Protein AF-A0A965YAT1-F1 (afdb_monomer_lite)

Secondary structure (DSSP, 8-state):
--HHHHHHHHHTTPPPPHHHHHHHHHHS-HHHHHHHHHHHHHHH--SS-----------SB-B-SS--TT-SS-B-TT-TT--B--HHHHHHHHHHHTTS--HHHHHHHHHHHHHHHHTT--

Sequence (122 aa):
MNIKTLIDKVINLEFLTLSEGVQLYNNLPLSELTYIADLIRNQLHPLPEVTWIIDRNVNIGNICISNCMFCNFCRPFNSSEAYTTTIDEYIKKINELNIKNDELTKSFIENSISKQVLERSS

Radius of gyration: 22.44 Å; chains: 1; bounding box: 44×38×52 Å

Foldseek 3Di:
DDLVVLLVCLLVVHDDDPVSVVCCVPPPPPVVVVVSVVSVVCVVPVDPDDDDDDDDDDDQWQDDPVPDPPDPRHDHPPDPPTDGDDPVRSVVVLVVQVPDPDPVSVVVSVVVVVVVVVVVVD

Structure (mmCIF, N/CA/C/O backbone):
data_AF-A0A965YAT1-F1
#
_entry.id   AF-A0A965YAT1-F1
#
loop_
_atom_site.group_PDB
_atom_site.id
_atom_site.type_symbol
_atom_site.label_atom_id
_atom_site.label_alt_id
_atom_site.label_comp_id
_atom_site.label_asym_id
_atom_site.label_entity_id
_atom_site.label_seq_id
_atom_site.pdbx_PDB_ins_code
_atom_site.Cartn_x
_atom_site.Cartn_y
_atom_site.Cartn_z
_atom_site.occupancy
_atom_site.B_iso_or_equiv
_atom_site.auth_seq_id
_atom_site.auth_comp_id
_atom_site.auth_asym_id
_atom_site.auth_atom_id
_atom_site.pdbx_PDB_model_num
ATOM 1 N N . MET A 1 1 ? -7.599 -6.646 26.866 1.00 64.06 1 MET A N 1
ATOM 2 C CA . MET A 1 1 ? -8.484 -5.469 26.975 1.00 64.06 1 MET A CA 1
ATOM 3 C C . MET A 1 1 ? -9.840 -5.869 26.406 1.00 64.06 1 MET A C 1
ATOM 5 O O . MET A 1 1 ? -9.874 -6.794 25.605 1.00 64.06 1 MET A O 1
ATOM 9 N N . ASN A 1 2 ? -10.954 -5.288 26.855 1.00 87.56 2 ASN A N 1
ATOM 10 C CA . ASN A 1 2 ? -12.258 -5.581 26.248 1.00 87.56 2 ASN A CA 1
ATOM 11 C C . ASN A 1 2 ? -12.342 -4.876 24.879 1.00 87.56 2 ASN A C 1
ATOM 13 O O . ASN A 1 2 ? -11.855 -3.752 24.760 1.00 87.56 2 ASN A O 1
ATOM 17 N N . ILE A 1 3 ? -12.953 -5.515 23.872 1.00 89.81 3 ILE A N 1
ATOM 18 C CA . ILE A 1 3 ? -13.170 -4.936 22.532 1.00 89.81 3 ILE A CA 1
ATOM 19 C C . ILE A 1 3 ? -13.805 -3.549 22.611 1.00 89.81 3 ILE A C 1
ATOM 21 O O . ILE A 1 3 ? -13.351 -2.642 21.927 1.00 89.81 3 ILE A O 1
ATOM 25 N N . LYS A 1 4 ? -14.780 -3.346 23.501 1.00 90.06 4 LYS A N 1
ATOM 26 C CA . LYS A 1 4 ? -15.433 -2.047 23.676 1.00 90.06 4 LYS A CA 1
ATOM 27 C C . LYS A 1 4 ? -14.432 -0.942 24.032 1.00 90.06 4 LYS A C 1
ATOM 29 O O . LYS A 1 4 ? -14.436 0.110 23.412 1.00 90.06 4 LYS A O 1
ATOM 34 N N . THR A 1 5 ? -13.518 -1.220 24.959 1.00 93.81 5 THR A N 1
ATOM 35 C CA . THR A 1 5 ? -12.487 -0.257 25.370 1.00 93.81 5 THR A CA 1
ATOM 36 C C . THR A 1 5 ? -11.461 -0.003 24.262 1.00 93.81 5 THR A C 1
ATOM 38 O O . THR A 1 5 ? -10.899 1.083 24.187 1.00 93.81 5 THR A O 1
ATOM 41 N N . LEU A 1 6 ? -11.209 -0.987 23.389 1.00 95.56 6 LEU A N 1
ATOM 42 C CA . LEU A 1 6 ? -10.370 -0.779 22.205 1.00 95.56 6 LEU A CA 1
ATOM 43 C C . LEU A 1 6 ? -11.062 0.104 21.169 1.00 95.56 6 LEU A C 1
ATOM 45 O O . LEU A 1 6 ? -10.410 0.967 20.594 1.00 95.56 6 LEU A O 1
ATOM 49 N N . ILE A 1 7 ? -12.367 -0.071 20.964 1.00 94.62 7 ILE A N 1
ATOM 50 C CA . ILE A 1 7 ? -13.155 0.798 20.085 1.00 94.62 7 ILE A CA 1
ATOM 51 C C . ILE A 1 7 ? -13.125 2.243 20.599 1.00 94.62 7 ILE A C 1
ATOM 53 O O . ILE A 1 7 ? -12.915 3.152 19.803 1.00 94.62 7 ILE A O 1
ATOM 57 N N . ASP A 1 8 ? -13.244 2.458 21.912 1.00 94.94 8 ASP A N 1
ATOM 58 C CA . ASP A 1 8 ? -13.158 3.800 22.503 1.00 94.94 8 ASP A CA 1
ATOM 59 C C . ASP A 1 8 ? -11.804 4.471 22.195 1.00 94.94 8 ASP A C 1
ATOM 61 O O . ASP A 1 8 ? -11.772 5.605 21.718 1.00 94.94 8 ASP A O 1
ATOM 65 N N . LYS A 1 9 ? -10.684 3.747 22.366 1.00 96.00 9 LYS A N 1
ATOM 66 C CA . LYS A 1 9 ? -9.346 4.237 21.973 1.00 96.00 9 LYS A CA 1
ATOM 67 C C . LYS A 1 9 ? -9.289 4.618 20.493 1.00 96.00 9 LYS A C 1
ATOM 69 O O . LYS A 1 9 ? -8.746 5.659 20.136 1.00 96.00 9 LYS A O 1
ATOM 74 N N . VAL A 1 10 ? -9.845 3.764 19.635 1.00 95.12 10 VAL A N 1
ATOM 75 C CA . VAL A 1 10 ? -9.860 3.953 18.180 1.00 95.12 10 VAL A CA 1
ATOM 76 C C . VAL A 1 10 ? -10.639 5.209 17.786 1.00 95.12 10 VAL A C 1
ATOM 78 O O . VAL A 1 10 ? -10.145 6.004 16.991 1.00 95.12 10 VAL A O 1
ATOM 81 N N . ILE A 1 11 ? -11.822 5.420 18.370 1.00 94.56 11 ILE A N 1
ATOM 82 C CA . ILE A 1 11 ? -12.652 6.613 18.135 1.00 94.56 11 ILE A CA 1
ATOM 83 C C . ILE A 1 11 ? -11.933 7.885 18.612 1.00 94.56 11 ILE A C 1
ATOM 85 O O . ILE A 1 11 ? -12.016 8.930 17.970 1.00 94.56 11 ILE A O 1
ATOM 89 N N . ASN A 1 12 ? -11.161 7.790 19.695 1.00 95.50 12 ASN A N 1
ATOM 90 C CA . ASN A 1 12 ? -10.348 8.893 20.206 1.00 95.50 12 ASN A CA 1
ATOM 91 C C . ASN A 1 12 ? -9.033 9.114 19.434 1.00 95.50 12 ASN A C 1
ATOM 93 O O . ASN A 1 12 ? -8.241 9.970 19.826 1.00 95.50 12 ASN A O 1
ATOM 97 N N . LEU A 1 13 ? -8.790 8.371 18.345 1.00 95.25 13 LEU A N 1
ATOM 98 C CA . LEU A 1 13 ? -7.554 8.411 17.550 1.00 95.25 13 LEU A CA 1
ATOM 99 C C . LEU A 1 13 ? -6.290 8.102 18.369 1.00 95.25 13 LEU A C 1
ATOM 101 O O . LEU A 1 13 ? -5.193 8.574 18.063 1.00 95.25 13 LEU A O 1
ATOM 105 N N . GLU A 1 14 ? -6.432 7.297 19.419 1.00 95.94 14 GLU A N 1
ATOM 106 C CA . GLU A 1 14 ? -5.311 6.860 20.238 1.00 95.94 14 GLU A CA 1
ATOM 107 C C . GLU A 1 14 ? -4.522 5.745 19.544 1.00 95.94 14 GLU A C 1
ATOM 109 O O . GLU A 1 14 ? -5.051 4.934 18.780 1.00 95.94 14 GLU A O 1
ATOM 114 N N . PHE A 1 15 ? -3.227 5.664 19.851 1.00 95.75 15 PHE A N 1
ATOM 115 C CA . PHE A 1 15 ? -2.357 4.636 19.293 1.00 95.75 15 PHE A CA 1
ATOM 116 C C . PHE A 1 15 ? -2.791 3.223 19.722 1.00 95.75 15 PHE A C 1
ATOM 118 O O . PHE A 1 15 ? -2.970 2.932 20.912 1.00 95.75 15 PHE A O 1
ATOM 125 N N . LEU A 1 16 ? -2.884 2.325 18.738 1.00 95.94 16 LEU A N 1
ATOM 126 C CA . LEU A 1 16 ? -3.057 0.894 18.953 1.00 95.94 16 LEU A CA 1
ATOM 127 C C . LEU A 1 16 ? -1.709 0.182 18.932 1.00 95.94 16 LEU A C 1
ATOM 129 O O . LEU A 1 16 ? -0.946 0.268 17.972 1.00 95.94 16 LEU A O 1
ATOM 133 N N . THR A 1 17 ? -1.445 -0.598 19.971 1.00 97.12 17 THR A N 1
ATOM 134 C CA . THR A 1 17 ? -0.331 -1.547 19.966 1.00 97.12 17 THR A CA 1
ATOM 135 C C . THR A 1 17 ? -0.614 -2.716 19.016 1.00 97.12 17 THR A C 1
ATOM 137 O O . THR A 1 17 ? -1.765 -3.013 18.691 1.00 97.12 17 THR A O 1
ATOM 140 N N . LEU A 1 18 ? 0.435 -3.447 18.617 1.00 97.31 18 LEU A N 1
ATOM 141 C CA . LEU A 1 18 ? 0.304 -4.645 17.775 1.00 97.31 18 LEU A CA 1
ATOM 142 C C . LEU A 1 18 ? -0.706 -5.655 18.346 1.00 97.31 18 LEU A C 1
ATOM 144 O O . LEU A 1 18 ? -1.555 -6.160 17.617 1.00 97.31 18 LEU A O 1
ATOM 148 N N . SER A 1 19 ? -0.628 -5.929 19.652 1.00 97.00 19 SER A N 1
ATOM 149 C CA . SER A 1 19 ? -1.522 -6.882 20.324 1.00 97.00 19 SER A CA 1
ATOM 150 C C . SER A 1 19 ? -2.985 -6.436 20.248 1.00 97.00 19 SER A C 1
ATOM 152 O O . SER A 1 19 ? -3.864 -7.238 19.942 1.00 97.00 19 SER A O 1
ATOM 154 N N . GLU A 1 20 ? -3.252 -5.144 20.446 1.00 96.50 20 GLU A N 1
ATOM 155 C CA . GLU A 1 20 ? -4.601 -4.578 20.350 1.00 96.50 20 GLU A CA 1
ATOM 156 C C . GLU A 1 20 ? -5.142 -4.627 18.913 1.00 96.50 20 GLU A C 1
ATOM 158 O O . GLU A 1 20 ? -6.296 -5.000 18.706 1.00 96.50 20 GLU A O 1
ATOM 163 N N . GLY A 1 21 ? -4.303 -4.338 17.912 1.00 95.44 21 GLY A N 1
ATOM 164 C CA . GLY A 1 21 ? -4.672 -4.468 16.499 1.00 95.44 21 GLY A CA 1
ATOM 165 C C . GLY A 1 21 ? -5.036 -5.906 16.113 1.00 95.44 21 GLY A C 1
ATOM 166 O O . GLY A 1 21 ? -6.055 -6.138 15.465 1.00 95.44 21 GLY A O 1
ATOM 167 N N . VAL A 1 22 ? -4.261 -6.890 16.582 1.00 96.50 22 VAL A N 1
ATOM 168 C CA . VAL A 1 22 ? -4.563 -8.320 16.385 1.00 96.50 22 VAL A CA 1
ATOM 169 C C . VAL A 1 22 ? -5.866 -8.720 17.088 1.00 96.50 22 VAL A C 1
ATOM 171 O O . VAL A 1 22 ? -6.628 -9.530 16.556 1.00 96.50 22 VAL A O 1
ATOM 174 N N . GLN A 1 23 ? -6.162 -8.149 18.261 1.00 95.75 23 GLN A N 1
ATOM 175 C CA . GLN A 1 23 ? -7.437 -8.387 18.943 1.00 95.75 23 GLN A CA 1
ATOM 176 C C . GLN A 1 23 ? -8.627 -7.887 18.123 1.00 95.75 23 GLN A C 1
ATOM 178 O O . GLN A 1 23 ? -9.600 -8.628 17.991 1.00 95.75 23 GLN A O 1
ATOM 183 N N . LEU A 1 24 ? -8.546 -6.688 17.541 1.00 95.31 24 LEU A N 1
ATOM 184 C CA . LEU A 1 24 ? -9.594 -6.167 16.660 1.00 95.31 24 LEU A CA 1
ATOM 185 C C . LEU A 1 24 ? -9.751 -7.035 15.405 1.00 95.31 24 LEU A C 1
ATOM 187 O O . LEU A 1 24 ? -10.867 -7.432 15.086 1.00 95.31 24 LEU A O 1
ATOM 191 N N . TYR A 1 25 ? -8.645 -7.397 14.748 1.00 95.19 25 TYR A N 1
ATOM 192 C CA . TYR A 1 25 ? -8.660 -8.207 13.525 1.00 95.19 25 TYR A CA 1
ATOM 193 C C . TYR A 1 25 ? -9.350 -9.567 13.711 1.00 95.19 25 TYR A C 1
ATOM 195 O O . TYR A 1 25 ? -10.133 -9.986 12.864 1.00 95.19 25 TYR A O 1
ATOM 203 N N . ASN A 1 26 ? -9.075 -10.254 14.823 1.00 95.69 26 ASN A N 1
ATOM 204 C CA . ASN A 1 26 ? -9.588 -11.606 15.054 1.00 95.69 26 ASN A CA 1
ATOM 205 C C . ASN A 1 26 ? -11.000 -11.650 15.654 1.00 95.69 26 ASN A C 1
ATOM 207 O O . ASN A 1 26 ? -11.658 -12.681 15.540 1.00 95.69 26 ASN A O 1
ATOM 211 N N . ASN A 1 27 ? -11.442 -10.597 16.350 1.00 95.44 27 ASN A N 1
ATOM 212 C CA . ASN A 1 27 ? -12.634 -10.680 17.204 1.00 95.44 27 ASN A CA 1
ATOM 213 C C . ASN A 1 27 ? -13.723 -9.652 16.884 1.00 95.44 27 ASN A C 1
ATOM 215 O O . ASN A 1 27 ? -14.824 -9.780 17.418 1.00 95.44 27 ASN A O 1
ATOM 219 N N . LEU A 1 28 ? -13.452 -8.639 16.057 1.00 95.31 28 LEU A N 1
ATOM 220 C CA . LEU A 1 28 ? -14.468 -7.671 15.659 1.00 95.31 28 LEU A CA 1
ATOM 221 C C . LEU A 1 28 ? -15.145 -8.129 14.356 1.00 95.31 28 LEU A C 1
ATOM 223 O O . LEU A 1 28 ? -14.443 -8.430 13.387 1.00 95.31 28 LEU A O 1
ATOM 227 N N . PRO A 1 29 ? -16.488 -8.172 14.286 1.00 96.12 29 PRO A N 1
ATOM 228 C CA . PRO A 1 29 ? -17.179 -8.462 13.038 1.00 96.12 29 PRO A CA 1
ATOM 229 C C . PRO A 1 29 ? -16.782 -7.474 11.939 1.00 96.12 29 PRO A C 1
ATOM 231 O O . PRO A 1 29 ? -16.674 -6.271 12.184 1.00 96.12 29 PRO A O 1
ATOM 234 N N . LEU A 1 30 ? -16.619 -7.967 10.707 1.00 96.25 30 LEU A N 1
ATOM 235 C CA . LEU A 1 30 ? -16.172 -7.141 9.581 1.00 96.25 30 LEU A CA 1
ATOM 236 C C . LEU A 1 30 ? -17.056 -5.903 9.377 1.00 96.25 30 LEU A C 1
ATOM 238 O O . LEU A 1 30 ? -16.529 -4.823 9.143 1.00 96.25 30 LEU A O 1
ATOM 242 N N . SER A 1 31 ? -18.378 -6.038 9.514 1.00 97.38 31 SER A N 1
ATOM 243 C CA . SER A 1 31 ? -19.321 -4.922 9.373 1.00 97.38 31 SER A CA 1
ATOM 244 C C . SER A 1 31 ? -19.075 -3.805 10.390 1.00 97.38 31 SER A C 1
ATOM 246 O O . SER A 1 31 ? -19.098 -2.628 10.034 1.00 97.38 31 SER A O 1
ATOM 248 N N . GLU A 1 32 ? -18.801 -4.165 11.646 1.00 95.81 32 GLU A N 1
ATOM 249 C CA . GLU A 1 32 ? -18.484 -3.201 12.703 1.00 95.81 32 GLU A CA 1
ATOM 250 C C . GLU A 1 32 ? -17.120 -2.555 12.458 1.00 95.81 32 GLU A C 1
ATOM 252 O O . GLU A 1 32 ? -16.992 -1.335 12.556 1.00 95.81 32 GLU A O 1
ATOM 257 N N . LEU A 1 33 ? -16.123 -3.350 12.051 1.00 95.69 33 LEU A N 1
ATOM 258 C CA . LEU A 1 33 ? -14.796 -2.850 11.699 1.00 95.69 33 LEU A CA 1
ATOM 259 C C . LEU A 1 33 ? -14.863 -1.832 10.551 1.00 95.69 33 LEU A C 1
ATOM 261 O O . LEU A 1 33 ? -14.275 -0.758 10.653 1.00 95.69 33 LEU A O 1
ATOM 265 N N . THR A 1 34 ? -15.606 -2.135 9.481 1.00 97.00 34 THR A N 1
ATOM 266 C CA . THR A 1 34 ? -15.775 -1.220 8.341 1.00 97.00 34 THR A CA 1
ATOM 267 C C . THR A 1 34 ? -16.517 0.054 8.727 1.00 97.00 34 THR A C 1
ATOM 269 O O . THR A 1 34 ? -16.149 1.131 8.265 1.00 97.00 34 THR A O 1
ATOM 272 N N . TYR A 1 35 ? -17.526 -0.050 9.596 1.00 96.50 35 TYR A N 1
ATOM 273 C CA . TYR A 1 35 ? -18.282 1.105 10.074 1.00 96.50 35 TYR A CA 1
ATOM 274 C C . TYR A 1 35 ? -17.397 2.048 10.896 1.00 96.50 35 TYR A C 1
ATOM 276 O O . TYR A 1 35 ? -17.338 3.244 10.621 1.00 96.50 35 TYR A O 1
ATOM 284 N N . ILE A 1 36 ? -16.650 1.506 11.860 1.00 95.62 36 ILE A N 1
ATOM 285 C CA . ILE A 1 36 ? -15.729 2.288 12.691 1.00 95.62 36 ILE A CA 1
ATOM 286 C C . ILE A 1 36 ? -14.620 2.912 11.831 1.00 95.62 36 ILE A C 1
ATOM 288 O O . ILE A 1 36 ? -14.289 4.080 12.019 1.00 95.62 36 ILE A O 1
ATOM 292 N N . ALA A 1 37 ? -14.085 2.179 10.851 1.00 95.81 37 ALA A N 1
ATOM 293 C CA . ALA A 1 37 ? -13.089 2.715 9.926 1.00 95.81 37 ALA A CA 1
ATOM 294 C C . ALA A 1 37 ? -13.622 3.908 9.110 1.00 95.81 37 ALA A C 1
ATOM 296 O O . ALA A 1 37 ? -12.910 4.902 8.960 1.00 95.81 37 ALA A O 1
ATOM 297 N N . ASP A 1 38 ? -14.867 3.856 8.622 1.00 95.62 38 ASP A N 1
ATOM 298 C CA . ASP A 1 38 ? -15.468 4.995 7.917 1.00 95.62 38 ASP A CA 1
ATOM 299 C C . ASP A 1 38 ? -15.755 6.181 8.852 1.00 95.62 38 ASP A C 1
ATOM 301 O O . ASP A 1 38 ? -15.535 7.327 8.461 1.00 95.62 38 ASP A O 1
ATOM 305 N N . LEU A 1 39 ? -16.158 5.945 10.107 1.00 95.19 39 LEU A N 1
ATOM 306 C CA . LEU A 1 39 ? -16.292 7.018 11.105 1.00 95.19 39 LEU A CA 1
ATOM 307 C C . LEU A 1 39 ? -14.968 7.765 11.316 1.00 95.19 39 LEU A C 1
ATOM 309 O O . LEU A 1 39 ? -14.939 8.994 11.261 1.00 95.19 39 LEU A O 1
ATOM 313 N N . ILE A 1 40 ? -13.866 7.031 11.492 1.00 95.94 40 ILE A N 1
ATOM 314 C CA . ILE A 1 40 ? -12.525 7.617 11.635 1.00 95.94 40 ILE A CA 1
ATOM 315 C C . ILE A 1 40 ? -12.130 8.374 10.370 1.00 95.94 40 ILE A C 1
ATOM 317 O O . ILE A 1 40 ? -11.632 9.497 10.449 1.00 95.94 40 ILE A O 1
ATOM 321 N N . ARG A 1 41 ? -12.367 7.785 9.191 1.00 95.50 41 ARG A N 1
ATOM 322 C CA . ARG A 1 41 ? -12.083 8.443 7.913 1.00 95.50 41 ARG A CA 1
ATOM 323 C C . ARG A 1 41 ? -12.854 9.758 7.798 1.00 95.50 41 ARG A C 1
ATOM 325 O O . ARG A 1 41 ? -12.255 10.744 7.394 1.00 95.50 41 ARG A O 1
ATOM 332 N N . ASN A 1 42 ? -14.132 9.802 8.179 1.00 94.62 42 ASN A N 1
ATOM 333 C CA . ASN A 1 42 ? -14.933 11.032 8.207 1.00 94.62 42 ASN A CA 1
ATOM 334 C C . ASN A 1 42 ? -14.411 12.059 9.223 1.00 94.62 42 ASN A C 1
ATOM 336 O O . ASN A 1 42 ? -14.451 13.255 8.955 1.00 94.62 42 ASN A O 1
ATOM 340 N N . GLN A 1 43 ? -13.910 11.617 10.377 1.00 94.88 43 GLN A N 1
ATOM 341 C CA . GLN A 1 43 ? -13.325 12.509 11.381 1.00 94.88 43 GLN A CA 1
ATOM 342 C C . GLN A 1 43 ? -12.014 13.144 10.894 1.00 94.88 43 GLN A C 1
ATOM 344 O O . GLN A 1 43 ? -11.784 14.329 11.125 1.00 94.88 43 GLN A O 1
ATOM 349 N N . LEU A 1 44 ? -11.165 12.371 10.210 1.00 94.69 44 LEU A N 1
ATOM 350 C CA . LEU A 1 44 ? -9.896 12.846 9.646 1.00 94.69 44 LEU A CA 1
ATOM 351 C C . LEU A 1 44 ? -10.084 13.630 8.337 1.00 94.69 44 LEU A C 1
ATOM 353 O O . LEU A 1 44 ? -9.336 14.565 8.056 1.00 94.69 44 LEU A O 1
ATOM 357 N N . HIS A 1 45 ? -11.086 13.256 7.543 1.00 95.06 45 HIS A N 1
ATOM 358 C CA . HIS A 1 45 ? -11.400 13.815 6.231 1.00 95.06 45 HIS A CA 1
ATOM 359 C C . HIS A 1 45 ? -12.900 14.162 6.163 1.00 95.06 45 HIS A C 1
ATOM 361 O O . HIS A 1 45 ? -13.686 13.399 5.595 1.00 95.06 45 HIS A O 1
ATOM 367 N N . PRO A 1 46 ? -13.311 15.301 6.758 1.00 94.12 46 PRO A N 1
ATOM 368 C CA . PRO A 1 46 ? -14.723 15.667 6.915 1.00 94.12 46 PRO A CA 1
ATOM 369 C C . PRO A 1 46 ? -15.382 16.160 5.626 1.00 94.12 46 PRO A C 1
ATOM 371 O O . PRO A 1 46 ? -16.608 16.218 5.537 1.00 94.12 46 PRO A O 1
ATOM 374 N N . LEU A 1 47 ? -14.584 16.546 4.630 1.00 94.81 47 LEU A N 1
ATOM 375 C CA . LEU A 1 47 ? -15.104 16.925 3.325 1.00 94.81 47 LEU A CA 1
ATOM 376 C C . LEU A 1 47 ? -15.516 15.663 2.554 1.00 94.81 47 LEU A C 1
ATOM 378 O O . LEU A 1 47 ? -14.767 14.685 2.558 1.00 94.81 47 LEU A O 1
ATOM 382 N N . PRO A 1 48 ? -16.657 15.680 1.842 1.00 90.06 48 PRO A N 1
ATOM 383 C CA . PRO A 1 48 ? -17.092 14.572 0.994 1.00 90.06 48 PRO A CA 1
ATOM 384 C C . PRO A 1 48 ? -16.313 14.550 -0.334 1.00 90.06 48 PRO A C 1
ATOM 386 O O . PRO A 1 48 ? -16.891 14.408 -1.409 1.00 90.06 48 PRO A O 1
ATOM 389 N N . GLU A 1 49 ? -14.998 14.743 -0.265 1.00 92.38 49 GLU A N 1
ATOM 390 C CA . GLU A 1 49 ? -14.091 14.740 -1.403 1.00 92.38 49 GLU A CA 1
ATOM 391 C C . GLU A 1 49 ? -13.275 13.451 -1.401 1.00 92.38 49 GLU A C 1
ATOM 393 O O . GLU A 1 49 ? -12.688 13.057 -0.393 1.00 92.38 49 GLU A O 1
ATOM 398 N N . VAL A 1 50 ? -13.219 12.809 -2.563 1.00 90.06 50 VAL A N 1
ATOM 399 C CA . VAL A 1 50 ? -12.309 11.700 -2.824 1.00 90.06 50 VAL A CA 1
ATOM 400 C C . VAL A 1 50 ? -11.335 12.163 -3.893 1.00 90.06 50 VAL A C 1
ATOM 402 O O . VAL A 1 50 ? -11.740 12.502 -5.006 1.00 90.06 50 VAL A O 1
ATOM 405 N N . THR A 1 51 ? -10.053 12.179 -3.549 1.00 89.00 51 THR A N 1
ATOM 406 C CA . THR A 1 51 ? -8.979 12.532 -4.475 1.00 89.00 51 THR A CA 1
ATOM 407 C C . THR A 1 51 ? -8.456 11.288 -5.188 1.00 89.00 51 THR A C 1
ATOM 409 O O . THR A 1 51 ? -8.661 10.152 -4.755 1.00 89.00 51 THR A O 1
ATOM 412 N N . TRP A 1 52 ? -7.780 11.494 -6.313 1.00 84.94 52 TRP A N 1
ATOM 413 C CA . TRP A 1 52 ? -7.149 10.431 -7.085 1.00 84.94 52 TRP A CA 1
ATOM 414 C C . TRP A 1 52 ? -5.771 10.881 -7.567 1.00 84.94 52 TRP A C 1
ATOM 416 O O . TRP A 1 52 ? -5.480 12.073 -7.640 1.00 84.94 52 TRP A O 1
ATOM 426 N N . ILE A 1 53 ? -4.916 9.911 -7.889 1.00 81.12 53 ILE A N 1
ATOM 427 C CA . ILE A 1 53 ? -3.576 10.142 -8.435 1.00 81.12 53 ILE A CA 1
ATOM 428 C C . ILE A 1 53 ? -3.515 9.489 -9.817 1.00 81.12 53 ILE A C 1
ATOM 430 O O . ILE A 1 53 ? -3.840 8.310 -9.958 1.00 81.12 53 ILE A O 1
ATOM 434 N N . ILE A 1 54 ? -3.088 10.247 -10.831 1.00 76.69 54 ILE A N 1
ATOM 435 C CA . ILE A 1 54 ? -2.592 9.677 -12.089 1.00 76.69 54 ILE A CA 1
ATOM 436 C C . ILE A 1 54 ? -1.083 9.525 -11.934 1.00 76.69 54 ILE A C 1
ATOM 438 O O . ILE A 1 54 ? -0.356 10.513 -11.884 1.00 76.69 54 ILE A O 1
ATOM 442 N N . ASP A 1 55 ? -0.632 8.277 -11.856 1.00 78.12 55 ASP A N 1
ATOM 443 C CA . ASP A 1 55 ? 0.782 7.915 -11.798 1.00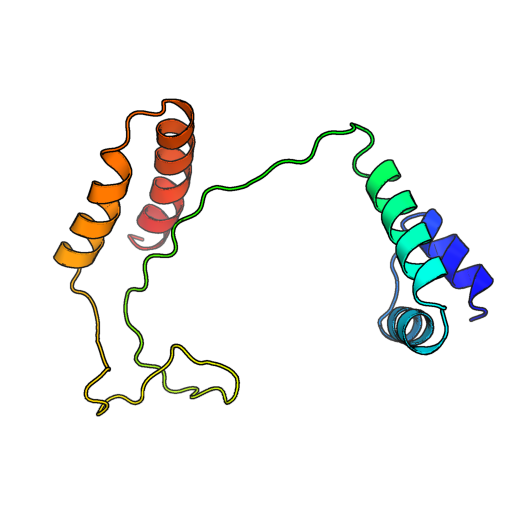 78.12 55 ASP A CA 1
ATOM 444 C C . ASP A 1 55 ? 1.146 6.988 -12.965 1.00 78.12 55 ASP A C 1
ATOM 446 O O . ASP A 1 55 ? 0.319 6.206 -13.448 1.00 78.12 55 ASP A O 1
ATOM 450 N N . ARG A 1 56 ? 2.401 7.059 -13.417 1.00 78.50 56 ARG A N 1
ATOM 451 C CA . ARG A 1 56 ? 2.980 6.082 -14.344 1.00 78.50 56 ARG A CA 1
ATOM 452 C C . ARG A 1 56 ? 4.242 5.512 -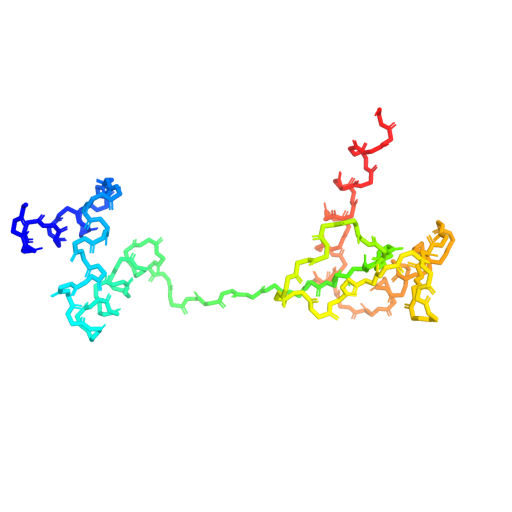13.725 1.00 78.50 56 ARG A C 1
ATOM 454 O O . ARG A 1 56 ? 5.276 6.169 -13.678 1.00 78.50 56 ARG A O 1
ATOM 461 N N . ASN A 1 57 ? 4.191 4.227 -13.402 1.00 82.88 57 ASN A N 1
ATOM 462 C CA . ASN A 1 57 ? 5.382 3.484 -13.036 1.00 82.88 57 ASN A CA 1
ATOM 463 C C . ASN A 1 57 ? 6.212 3.149 -14.291 1.00 82.88 57 ASN A C 1
ATOM 465 O O . ASN A 1 57 ? 5.755 2.428 -15.186 1.00 82.88 57 ASN A O 1
ATOM 469 N N . VAL A 1 58 ? 7.436 3.678 -14.367 1.00 83.88 58 VAL A N 1
ATOM 470 C CA . VAL A 1 58 ? 8.396 3.350 -15.427 1.00 83.88 58 VAL A CA 1
ATOM 471 C C . VAL A 1 58 ? 9.387 2.314 -14.901 1.00 83.88 58 VAL A C 1
ATOM 473 O O . VAL A 1 58 ? 10.332 2.627 -14.185 1.00 83.88 58 VAL A O 1
ATOM 476 N N . ASN A 1 59 ? 9.202 1.058 -15.303 1.00 88.56 59 ASN A N 1
ATOM 477 C CA . ASN A 1 59 ? 10.107 -0.015 -14.901 1.00 88.56 59 ASN A CA 1
ATOM 478 C C . ASN A 1 59 ? 11.456 0.081 -15.638 1.00 88.56 59 ASN A C 1
ATOM 480 O O . ASN A 1 59 ? 11.504 -0.095 -16.861 1.00 88.56 59 ASN A O 1
ATOM 484 N N . ILE A 1 60 ? 12.539 0.288 -14.881 1.00 89.38 60 ILE A N 1
ATOM 485 C CA . ILE A 1 60 ? 13.928 0.356 -15.383 1.00 89.38 60 ILE A CA 1
ATOM 486 C C . ILE A 1 60 ? 14.448 -1.029 -15.799 1.00 89.38 60 ILE A C 1
ATOM 488 O O . ILE A 1 60 ? 15.304 -1.163 -16.661 1.00 89.38 60 ILE A O 1
ATOM 492 N N . GLY A 1 61 ? 13.920 -2.094 -15.213 1.00 91.56 61 GLY A N 1
ATOM 493 C CA . GLY A 1 61 ? 14.279 -3.466 -15.542 1.00 91.56 61 GLY A CA 1
ATOM 494 C C . GLY A 1 61 ? 13.441 -4.427 -14.722 1.00 91.56 61 GLY A C 1
ATOM 495 O O . GLY A 1 61 ? 12.743 -4.008 -13.797 1.00 91.56 61 GLY A O 1
ATOM 496 N N . ASN A 1 62 ? 13.493 -5.707 -15.065 1.00 94.94 62 ASN A N 1
ATOM 497 C CA . ASN A 1 62 ? 12.740 -6.747 -14.363 1.00 94.94 62 ASN A CA 1
ATOM 498 C C . ASN A 1 62 ? 13.625 -7.860 -13.781 1.00 94.94 62 ASN A C 1
ATOM 500 O O . ASN A 1 62 ? 13.106 -8.812 -13.199 1.00 94.94 62 ASN A O 1
ATOM 504 N N . ILE A 1 63 ? 14.949 -7.744 -13.888 1.00 94.56 63 ILE A N 1
ATOM 505 C CA . ILE A 1 63 ? 15.883 -8.698 -13.286 1.00 94.56 63 ILE A CA 1
ATOM 506 C C . ILE A 1 63 ? 15.927 -8.480 -11.771 1.00 94.56 63 ILE A C 1
ATOM 508 O O . ILE A 1 63 ? 16.179 -7.370 -11.305 1.00 94.56 63 ILE A O 1
ATOM 512 N N . CYS A 1 64 ? 15.704 -9.535 -10.986 1.00 93.06 64 CYS A N 1
ATOM 513 C CA . CYS A 1 64 ? 15.720 -9.443 -9.526 1.00 93.06 64 CYS A CA 1
ATOM 514 C C . CYS A 1 64 ? 16.285 -10.712 -8.882 1.00 93.06 64 CYS A C 1
ATOM 516 O O . CYS A 1 64 ? 15.899 -11.821 -9.245 1.00 93.06 64 CYS A O 1
ATOM 518 N N . ILE A 1 65 ? 17.155 -10.545 -7.883 1.00 92.44 65 ILE A N 1
ATOM 519 C CA .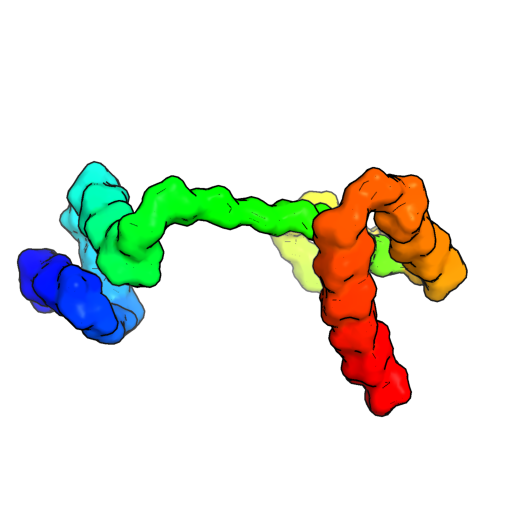 ILE A 1 65 ? 17.755 -11.660 -7.132 1.00 92.44 65 ILE A CA 1
ATOM 520 C C . ILE A 1 65 ? 16.817 -12.249 -6.073 1.00 92.44 65 ILE A C 1
ATOM 522 O O . ILE A 1 65 ? 16.968 -13.409 -5.708 1.00 92.44 65 ILE A O 1
ATOM 526 N N . SER A 1 66 ? 15.847 -11.470 -5.583 1.00 92.38 66 SER A N 1
ATOM 527 C CA . SER A 1 66 ? 14.968 -11.897 -4.488 1.00 92.38 66 SER A CA 1
ATOM 528 C C . SER A 1 66 ? 14.004 -13.006 -4.906 1.00 92.38 66 SER A C 1
ATOM 530 O O . SER A 1 66 ? 13.626 -13.820 -4.071 1.00 92.38 66 SER A O 1
ATOM 532 N N . ASN A 1 67 ? 13.604 -13.027 -6.186 1.00 86.25 67 ASN A N 1
ATOM 533 C CA . ASN A 1 67 ? 12.715 -14.031 -6.780 1.00 86.25 67 ASN A CA 1
ATOM 534 C C . ASN A 1 67 ? 11.471 -14.343 -5.918 1.00 86.25 67 ASN A C 1
ATOM 536 O O . ASN A 1 67 ? 11.177 -15.496 -5.600 1.00 86.25 67 ASN A O 1
ATOM 540 N N . CYS A 1 68 ? 10.767 -13.295 -5.480 1.00 94.19 68 CYS A N 1
ATOM 541 C CA . CYS A 1 68 ? 9.631 -13.423 -4.571 1.00 94.19 68 CYS A CA 1
ATOM 542 C C . CYS A 1 68 ? 8.516 -14.279 -5.190 1.00 94.19 68 CYS A C 1
ATOM 544 O O . CYS A 1 68 ? 8.066 -13.990 -6.296 1.00 94.19 68 CYS A O 1
ATOM 546 N N . MET A 1 69 ? 7.988 -15.256 -4.442 1.00 93.75 69 MET A N 1
ATOM 547 C CA . MET A 1 69 ? 6.969 -16.198 -4.946 1.00 93.75 69 MET A CA 1
ATOM 548 C C . MET A 1 69 ? 5.656 -15.539 -5.393 1.00 93.75 69 MET A C 1
ATOM 550 O O . MET A 1 69 ? 4.906 -16.117 -6.170 1.00 93.75 69 MET A O 1
ATOM 554 N N . PHE A 1 70 ? 5.364 -14.338 -4.895 1.00 95.25 70 PHE A N 1
ATOM 555 C CA . PHE A 1 70 ? 4.167 -13.572 -5.247 1.00 95.25 70 PHE A CA 1
ATOM 556 C C . PHE A 1 70 ? 4.410 -12.552 -6.371 1.00 95.25 70 PHE A C 1
ATOM 558 O O . PHE A 1 70 ? 3.474 -11.882 -6.806 1.00 95.25 70 PHE A O 1
ATOM 565 N N . CYS A 1 71 ? 5.656 -12.370 -6.820 1.00 94.56 71 CYS A N 1
ATOM 566 C CA . CYS A 1 71 ? 5.993 -11.345 -7.798 1.00 94.56 71 CYS A CA 1
ATOM 567 C C . CYS A 1 71 ? 5.902 -11.901 -9.221 1.00 94.56 71 CYS A C 1
ATOM 569 O O . CYS A 1 71 ? 6.768 -12.641 -9.672 1.00 94.56 71 CYS A O 1
ATOM 571 N N . ASN A 1 72 ? 4.880 -11.473 -9.964 1.00 92.88 72 ASN A N 1
ATOM 572 C CA . ASN A 1 72 ? 4.734 -11.835 -11.376 1.00 92.88 72 ASN A CA 1
ATOM 573 C C . ASN A 1 72 ? 5.708 -11.078 -12.305 1.00 92.88 72 ASN A C 1
ATOM 575 O O . ASN A 1 72 ? 5.889 -11.448 -13.463 1.00 92.88 72 ASN A O 1
ATOM 579 N N . PHE A 1 73 ? 6.322 -9.992 -11.828 1.00 93.06 73 PHE A N 1
ATOM 580 C CA . PHE A 1 73 ? 7.134 -9.105 -12.662 1.00 93.06 73 PHE A CA 1
ATOM 581 C C . PHE A 1 73 ? 8.599 -9.542 -12.768 1.00 93.06 73 PHE A C 1
ATOM 583 O O . PHE A 1 73 ? 9.201 -9.402 -13.830 1.00 93.06 73 PHE A O 1
ATOM 590 N N . CYS A 1 74 ? 9.181 -10.081 -11.694 1.00 93.62 74 CYS A N 1
ATOM 591 C CA . CYS A 1 74 ? 10.608 -10.377 -11.672 1.00 93.62 74 CYS A CA 1
ATOM 592 C C . CYS A 1 74 ? 10.991 -11.527 -12.606 1.00 93.62 74 CYS A C 1
ATOM 594 O O . CYS A 1 74 ? 10.235 -12.484 -12.798 1.00 93.62 74 CYS A O 1
ATOM 596 N N . ARG A 1 75 ? 12.202 -11.450 -13.155 1.00 94.50 75 ARG A N 1
ATOM 597 C CA . ARG A 1 75 ? 12.825 -12.496 -13.961 1.00 94.50 75 ARG A CA 1
ATOM 598 C C . ARG A 1 75 ? 14.234 -12.810 -13.453 1.00 94.50 75 ARG A C 1
ATOM 600 O O . ARG A 1 75 ? 14.926 -11.909 -12.973 1.00 94.50 75 ARG A O 1
ATOM 607 N N . PRO A 1 76 ? 14.681 -14.073 -13.561 1.00 92.00 76 PRO A N 1
ATOM 608 C CA . PRO A 1 76 ? 16.083 -14.408 -13.351 1.00 92.00 76 PRO A CA 1
ATOM 609 C C . PRO A 1 76 ? 16.945 -13.797 -14.464 1.00 92.00 76 PRO A C 1
ATOM 611 O O . PRO A 1 76 ? 16.463 -13.574 -15.574 1.00 92.00 76 PRO A O 1
ATOM 614 N N . PHE A 1 77 ? 18.233 -13.576 -14.182 1.00 88.88 77 PHE A N 1
ATOM 615 C CA . PHE A 1 77 ? 19.174 -12.905 -15.095 1.00 88.88 77 PHE A CA 1
ATOM 616 C C . PHE A 1 77 ? 19.232 -13.530 -16.504 1.00 88.88 77 PHE A C 1
ATOM 618 O O . PHE A 1 77 ? 19.335 -12.807 -17.485 1.00 88.88 77 PHE A O 1
ATOM 625 N N . ASN A 1 78 ? 19.092 -14.856 -16.612 1.00 89.50 78 ASN A N 1
ATOM 626 C CA . ASN A 1 78 ? 19.152 -15.589 -17.885 1.00 89.50 78 ASN A CA 1
ATOM 627 C C . ASN A 1 78 ? 17.780 -15.830 -18.543 1.00 89.50 78 ASN A C 1
ATOM 629 O O . ASN A 1 78 ? 17.681 -16.634 -19.469 1.00 89.50 78 ASN A O 1
ATOM 633 N N . SER A 1 79 ? 16.705 -15.211 -18.053 1.00 94.12 79 SER A N 1
ATOM 634 C CA . SER A 1 79 ? 15.392 -15.350 -18.690 1.00 94.12 79 SER A CA 1
ATOM 635 C C . SER A 1 79 ? 15.384 -14.686 -20.065 1.00 94.12 79 SER A C 1
ATOM 637 O O . SER A 1 79 ? 15.875 -13.572 -20.213 1.00 94.12 79 SER A O 1
ATOM 639 N N . SER A 1 80 ? 14.730 -15.301 -21.051 1.00 95.38 80 SER A N 1
ATOM 640 C CA . SER A 1 80 ? 14.469 -14.662 -22.350 1.00 95.38 80 SER A CA 1
ATOM 641 C C . SER A 1 80 ? 13.558 -13.434 -22.246 1.00 95.38 80 SER A C 1
ATOM 643 O O . SER A 1 80 ? 13.508 -12.624 -23.163 1.00 95.38 80 SER A O 1
ATOM 645 N N . GLU A 1 81 ? 12.829 -13.299 -21.136 1.00 94.00 81 GLU A N 1
ATOM 646 C CA . GLU A 1 81 ? 11.966 -12.152 -20.832 1.00 94.00 81 GLU A CA 1
ATOM 647 C C . GLU A 1 81 ? 12.662 -11.102 -19.947 1.00 94.00 81 GLU A C 1
ATOM 649 O O . GLU A 1 81 ? 12.033 -10.124 -19.533 1.00 94.00 81 GLU A O 1
ATOM 654 N N . ALA A 1 82 ? 13.933 -11.317 -19.588 1.00 95.19 82 ALA A N 1
ATOM 655 C CA . ALA A 1 82 ? 14.703 -10.361 -18.805 1.00 95.19 82 ALA A CA 1
ATOM 656 C C . ALA A 1 82 ? 15.062 -9.128 -19.644 1.00 95.19 82 ALA A C 1
ATOM 658 O O . ALA A 1 82 ? 15.488 -9.245 -20.792 1.00 95.19 82 ALA A O 1
ATOM 659 N N . TYR A 1 83 ? 14.935 -7.942 -19.052 1.00 93.06 83 TYR A N 1
ATOM 660 C CA . TYR A 1 83 ? 15.369 -6.695 -19.667 1.00 93.06 83 TYR A CA 1
ATOM 661 C C . TYR A 1 83 ? 15.868 -5.685 -18.630 1.00 93.06 83 TYR A C 1
ATOM 663 O O . TYR A 1 83 ? 15.441 -5.674 -17.470 1.00 93.06 83 TYR A O 1
ATOM 671 N N . THR A 1 84 ? 16.716 -4.780 -19.114 1.00 93.38 84 THR A N 1
ATOM 672 C CA . THR A 1 84 ? 17.127 -3.548 -18.440 1.00 93.38 84 THR A CA 1
ATOM 673 C C . THR A 1 84 ? 17.088 -2.433 -19.475 1.00 93.38 84 THR A C 1
ATOM 675 O O . THR A 1 84 ? 17.672 -2.573 -20.546 1.00 93.38 84 THR A O 1
ATOM 678 N N . THR A 1 85 ? 16.381 -1.346 -19.183 1.00 90.31 85 THR A N 1
ATOM 679 C CA . THR A 1 85 ? 16.327 -0.168 -20.047 1.00 90.31 85 THR A CA 1
ATOM 680 C C . THR A 1 85 ? 17.620 0.621 -19.945 1.00 90.31 85 THR A C 1
ATOM 682 O O . THR A 1 85 ? 18.149 0.828 -18.851 1.00 90.31 85 THR A O 1
ATOM 685 N N . THR A 1 86 ? 18.077 1.139 -21.073 1.00 92.12 86 THR A N 1
ATOM 686 C CA . THR A 1 86 ? 19.111 2.173 -21.129 1.00 92.12 86 THR A CA 1
ATOM 687 C C . THR A 1 86 ? 18.581 3.514 -20.612 1.00 92.12 86 THR A C 1
ATOM 689 O O . THR A 1 86 ? 1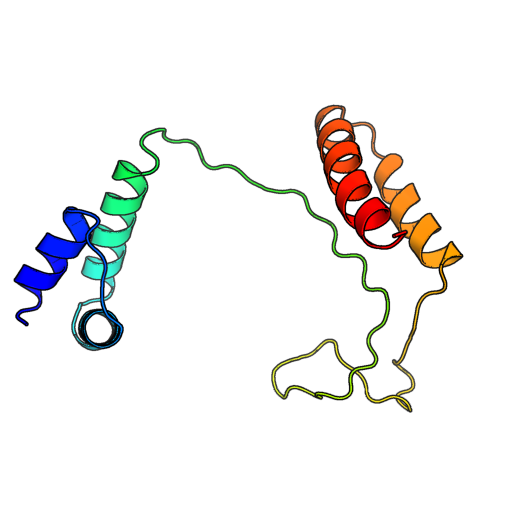7.370 3.734 -20.516 1.00 92.12 86 THR A O 1
ATOM 692 N N . ILE A 1 87 ? 19.493 4.438 -20.292 1.00 89.19 87 ILE A N 1
ATOM 693 C CA . ILE A 1 87 ? 19.134 5.804 -19.879 1.00 89.19 87 ILE A CA 1
ATOM 694 C C . ILE A 1 87 ? 18.305 6.496 -20.972 1.00 89.19 87 ILE A C 1
ATOM 696 O O . ILE A 1 87 ? 17.274 7.087 -20.664 1.00 89.19 87 ILE A O 1
ATOM 700 N N . ASP A 1 88 ? 18.690 6.359 -22.242 1.00 91.62 88 ASP A N 1
ATOM 701 C CA . ASP A 1 88 ? 17.987 6.988 -23.366 1.00 91.62 88 ASP A CA 1
ATOM 702 C C . ASP A 1 88 ? 16.559 6.451 -23.539 1.00 91.62 88 ASP A C 1
ATOM 704 O O . ASP A 1 88 ? 15.618 7.218 -23.756 1.00 91.62 88 ASP A O 1
ATOM 708 N N . GLU A 1 89 ? 16.356 5.138 -23.384 1.00 89.31 89 GLU A N 1
ATOM 709 C CA . GLU A 1 89 ? 15.018 4.533 -23.392 1.00 89.31 89 GLU A CA 1
ATOM 710 C C . GLU A 1 89 ? 14.168 5.019 -22.216 1.00 89.31 89 GLU A C 1
ATOM 712 O O . GLU A 1 89 ? 12.968 5.256 -22.374 1.00 89.31 89 GLU A O 1
ATOM 717 N N . TYR A 1 90 ? 14.777 5.188 -21.042 1.00 85.06 90 TYR A N 1
ATOM 718 C CA . TYR A 1 90 ? 14.096 5.706 -19.862 1.00 85.06 90 TYR A CA 1
ATOM 719 C C . TYR A 1 90 ? 13.680 7.173 -20.052 1.00 85.06 90 TYR A C 1
ATOM 721 O O . TYR A 1 90 ? 12.519 7.519 -19.827 1.00 85.06 90 TYR A O 1
ATOM 729 N N . ILE A 1 91 ? 14.582 8.016 -20.567 1.00 84.69 91 ILE A N 1
ATOM 730 C CA . ILE A 1 91 ? 14.307 9.415 -20.927 1.00 84.69 91 ILE A CA 1
ATOM 731 C C . ILE A 1 91 ? 13.198 9.492 -21.977 1.00 84.69 91 ILE A C 1
ATOM 733 O O . ILE A 1 91 ? 12.277 10.294 -21.838 1.00 84.69 91 ILE A O 1
ATOM 737 N N . LYS A 1 92 ? 13.227 8.637 -23.005 1.00 87.06 92 LYS A N 1
ATOM 738 C CA . LYS A 1 92 ? 12.164 8.579 -24.015 1.00 87.06 92 LYS A CA 1
ATOM 739 C C . LYS A 1 92 ? 10.804 8.280 -23.380 1.00 87.06 92 LYS A C 1
ATOM 741 O O . LYS A 1 92 ? 9.840 8.984 -23.670 1.00 87.06 92 LYS A O 1
ATOM 746 N N . LYS A 1 93 ? 10.730 7.294 -22.480 1.00 83.56 93 LYS A N 1
ATOM 747 C CA . LYS A 1 93 ? 9.494 6.959 -21.750 1.00 83.56 93 LYS A CA 1
ATOM 748 C C . LYS A 1 93 ? 9.002 8.117 -20.881 1.00 83.56 93 LYS A C 1
ATOM 750 O O . LYS A 1 93 ? 7.796 8.338 -20.815 1.00 83.56 93 LYS A O 1
ATOM 755 N N . ILE A 1 94 ? 9.906 8.864 -20.245 1.00 81.19 94 ILE A N 1
ATOM 756 C CA . ILE A 1 94 ? 9.556 10.090 -19.515 1.00 81.19 94 ILE A CA 1
ATOM 757 C C . ILE A 1 94 ? 9.002 11.142 -20.479 1.00 81.19 94 ILE A C 1
ATOM 759 O O . ILE A 1 94 ? 7.941 11.700 -20.234 1.00 81.19 94 ILE A O 1
ATOM 763 N N . ASN A 1 95 ? 9.660 11.377 -21.612 1.00 82.38 95 ASN A N 1
ATOM 764 C CA . ASN A 1 95 ? 9.229 12.388 -22.576 1.00 82.38 95 ASN A CA 1
ATOM 765 C C . ASN A 1 95 ? 7.857 12.081 -23.195 1.00 82.38 95 ASN A C 1
ATOM 767 O O . ASN A 1 95 ? 7.096 13.007 -23.458 1.00 82.38 95 ASN A O 1
ATOM 771 N N . GLU A 1 96 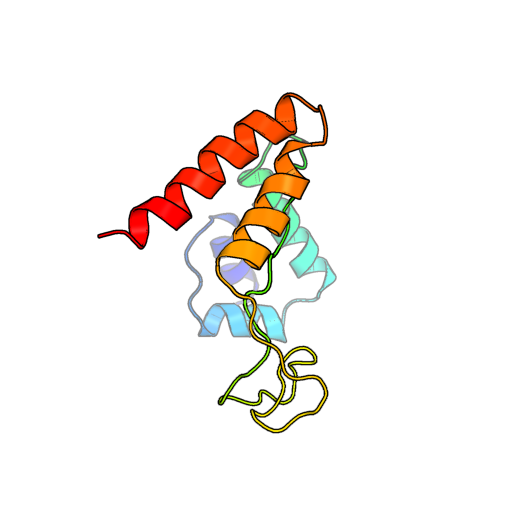? 7.494 10.806 -23.366 1.00 80.50 96 GLU A N 1
ATOM 772 C CA . GLU A 1 96 ? 6.137 10.401 -23.771 1.00 80.50 96 GLU A CA 1
ATOM 773 C C . GLU A 1 96 ? 5.049 10.903 -22.804 1.00 80.50 96 GLU A C 1
ATOM 775 O O . GLU A 1 96 ? 3.914 11.122 -23.230 1.00 80.50 96 GLU A O 1
ATOM 780 N N . LEU A 1 97 ? 5.376 11.107 -21.519 1.00 72.69 97 LEU A N 1
ATOM 781 C CA . LEU A 1 97 ? 4.441 11.661 -20.534 1.00 72.69 97 LEU A CA 1
ATOM 782 C C . LEU A 1 97 ? 4.138 13.140 -20.788 1.00 72.69 97 LEU A C 1
ATOM 784 O O . LEU A 1 97 ? 3.005 13.572 -20.598 1.00 72.69 97 LEU A O 1
ATOM 788 N N . ASN A 1 98 ? 5.120 13.897 -21.279 1.00 64.50 98 ASN A N 1
ATOM 789 C CA . ASN A 1 98 ? 5.007 15.341 -21.495 1.00 64.50 98 ASN A CA 1
ATOM 790 C C . ASN A 1 98 ? 4.148 15.716 -22.721 1.00 64.50 98 ASN A C 1
ATOM 792 O O . ASN A 1 98 ? 3.869 16.893 -22.941 1.00 64.50 98 ASN A O 1
ATOM 796 N N . ILE A 1 99 ? 3.717 14.736 -23.528 1.00 55.91 99 ILE A N 1
ATOM 797 C CA . ILE A 1 99 ? 3.051 14.974 -24.823 1.00 55.91 99 ILE A CA 1
ATOM 798 C C . ILE A 1 99 ? 1.511 15.038 -24.712 1.00 55.91 99 ILE A C 1
ATOM 800 O O . ILE A 1 99 ? 0.843 15.438 -25.665 1.00 55.91 99 ILE A O 1
ATOM 804 N N . LYS A 1 100 ? 0.899 14.747 -23.553 1.00 54.72 100 LYS A N 1
ATOM 805 C CA . LYS A 1 100 ? -0.556 14.932 -23.371 1.00 54.72 100 LYS A CA 1
ATOM 806 C C . LYS A 1 100 ? -0.866 16.268 -22.684 1.00 54.72 100 LYS A C 1
ATOM 808 O O . LYS A 1 100 ? -0.619 16.450 -21.499 1.00 54.72 100 LYS A O 1
ATOM 813 N N . ASN A 1 101 ? -1.389 17.207 -23.477 1.00 49.38 101 ASN A N 1
ATOM 814 C CA . ASN A 1 101 ? -1.828 18.553 -23.095 1.00 49.38 101 ASN A CA 1
ATOM 815 C C . ASN A 1 101 ? -3.027 18.540 -22.130 1.00 49.38 101 ASN A C 1
ATOM 817 O O . ASN A 1 101 ? -4.144 18.853 -22.531 1.00 49.38 101 ASN A O 1
ATOM 821 N N . ASP A 1 102 ? -2.792 18.230 -20.863 1.00 57.25 102 ASP A N 1
ATOM 822 C CA . ASP A 1 102 ? -3.680 18.661 -19.787 1.00 57.25 102 ASP A CA 1
ATOM 823 C C . ASP A 1 102 ? -2.845 19.459 -18.778 1.00 57.25 102 ASP A C 1
ATOM 825 O O . ASP A 1 102 ? -1.841 18.959 -18.258 1.00 57.25 102 ASP A O 1
ATOM 829 N N . GLU A 1 103 ? -3.192 20.733 -18.570 1.00 56.38 103 GLU A N 1
ATOM 830 C CA . GLU A 1 103 ? -2.435 21.680 -17.733 1.00 56.38 103 GLU A CA 1
ATOM 831 C C . GLU A 1 103 ? -2.248 21.157 -16.301 1.00 56.38 103 GLU A C 1
ATOM 833 O O . GLU A 1 103 ? -1.191 21.356 -15.699 1.00 56.38 103 GLU A O 1
ATOM 838 N N . LEU A 1 104 ? -3.223 20.392 -15.797 1.00 54.78 104 LEU A N 1
ATOM 839 C CA . LEU A 1 104 ? -3.170 19.748 -14.482 1.00 54.78 104 LEU A CA 1
ATOM 840 C C . LEU A 1 104 ? -2.104 18.644 -14.402 1.00 54.78 104 LEU A C 1
ATOM 842 O O . LEU A 1 104 ? -1.458 18.474 -13.368 1.00 54.78 104 LEU A O 1
ATOM 846 N N . THR A 1 105 ? -1.872 17.923 -15.502 1.00 54.94 105 THR A N 1
ATOM 847 C CA . THR A 1 105 ? -0.901 16.819 -15.546 1.00 54.94 105 THR A CA 1
ATOM 848 C C . THR A 1 105 ? 0.532 17.356 -15.642 1.00 54.94 105 THR A C 1
ATOM 850 O O . THR A 1 105 ? 1.440 16.814 -15.013 1.00 54.94 105 THR A O 1
ATOM 853 N N . LYS A 1 106 ? 0.742 18.475 -16.353 1.00 54.25 106 LYS A N 1
ATOM 854 C CA . LYS A 1 106 ? 2.060 19.126 -16.473 1.00 54.25 106 LYS A CA 1
ATOM 855 C C . LYS A 1 106 ? 2.594 19.615 -15.122 1.00 54.25 106 LYS A C 1
ATOM 857 O O . LYS A 1 106 ? 3.723 19.289 -14.768 1.00 54.25 106 LYS A O 1
ATOM 862 N N . SER A 1 107 ? 1.762 20.298 -14.329 1.00 52.97 107 SER A N 1
ATOM 863 C CA . SER A 1 107 ? 2.166 20.816 -13.011 1.00 52.97 107 SER A CA 1
ATOM 864 C C . SER A 1 107 ? 2.545 19.702 -12.016 1.00 52.97 107 SER A C 1
ATOM 866 O O . SER A 1 107 ? 3.500 19.843 -11.249 1.00 52.97 107 SER A O 1
ATOM 868 N N . PHE A 1 108 ? 1.849 18.560 -12.044 1.00 53.72 108 PHE A N 1
ATOM 869 C CA . PHE A 1 108 ? 2.161 17.411 -11.182 1.00 53.72 108 PHE A CA 1
ATOM 870 C C . PHE A 1 108 ? 3.436 16.667 -11.605 1.00 53.72 108 PHE A C 1
ATOM 872 O O . PHE A 1 108 ? 4.235 16.270 -10.750 1.00 53.72 108 PHE A O 1
ATOM 879 N N . ILE A 1 109 ? 3.643 16.492 -12.913 1.00 54.38 109 ILE A N 1
ATOM 880 C CA . ILE A 1 109 ? 4.817 15.809 -13.469 1.00 54.38 109 ILE A CA 1
ATOM 881 C C . ILE A 1 109 ? 6.098 16.614 -13.204 1.00 54.38 109 ILE A C 1
ATOM 883 O O . ILE A 1 109 ? 7.080 16.046 -12.725 1.00 54.38 109 ILE A O 1
ATOM 887 N N . GLU A 1 110 ? 6.094 17.927 -13.446 1.00 52.31 110 GLU A N 1
ATOM 888 C CA . GLU A 1 110 ? 7.276 18.787 -13.262 1.00 52.31 110 GLU A CA 1
ATOM 889 C C . GLU A 1 110 ? 7.768 18.805 -11.804 1.00 52.31 110 GLU A C 1
ATOM 891 O O . GLU A 1 110 ? 8.975 18.744 -11.548 1.00 52.31 110 GLU A O 1
ATOM 896 N N . ASN A 1 111 ? 6.841 18.788 -10.840 1.00 49.00 111 ASN A N 1
ATOM 897 C CA . ASN A 1 111 ? 7.159 18.745 -9.411 1.00 49.00 111 ASN A CA 1
ATOM 898 C C . ASN A 1 111 ? 7.609 17.352 -8.928 1.00 49.00 111 ASN A C 1
ATOM 900 O O . ASN A 1 111 ? 8.454 17.252 -8.035 1.00 49.00 111 ASN A O 1
ATOM 904 N N . SER A 1 112 ? 7.079 16.274 -9.517 1.00 49.47 112 SER A N 1
ATOM 905 C CA . SER A 1 112 ? 7.377 14.893 -9.097 1.00 49.47 112 SER A CA 1
ATOM 906 C C . SER A 1 112 ? 8.674 14.344 -9.707 1.00 49.47 112 SER A C 1
ATOM 908 O O . SER A 1 112 ? 9.449 13.683 -9.015 1.00 49.47 112 SER A O 1
ATOM 910 N N . ILE A 1 113 ? 8.959 14.653 -10.980 1.00 50.56 113 ILE A N 1
ATOM 911 C CA . ILE A 1 113 ? 10.190 14.222 -11.669 1.00 50.56 113 ILE A CA 1
ATOM 912 C C . ILE A 1 113 ? 11.416 14.964 -11.128 1.00 50.56 113 ILE A C 1
ATOM 914 O O . ILE A 1 113 ? 12.458 14.341 -10.909 1.00 50.56 113 ILE A O 1
ATOM 918 N N . SER A 1 114 ? 11.294 16.269 -10.857 1.00 46.16 114 SER A N 1
ATOM 919 C CA . SER A 1 114 ? 12.417 17.079 -10.365 1.00 46.16 114 SER A CA 1
ATOM 920 C C . SER A 1 114 ? 13.001 16.531 -9.060 1.00 46.16 114 SER A C 1
ATOM 922 O O . SER A 1 114 ? 14.216 16.512 -8.897 1.00 46.16 114 SER A O 1
ATOM 924 N N . LYS A 1 115 ? 12.170 15.995 -8.157 1.00 41.44 115 LYS A N 1
ATOM 925 C CA . LYS A 1 115 ? 12.642 15.436 -6.880 1.00 41.44 115 LYS A CA 1
ATOM 926 C C . LYS A 1 115 ? 13.430 14.131 -7.040 1.00 41.44 115 LYS A C 1
ATOM 928 O O . LYS A 1 115 ? 14.512 14.005 -6.479 1.00 41.44 115 LYS A O 1
ATOM 933 N N . GLN A 1 116 ? 12.931 13.181 -7.834 1.00 44.47 116 GLN A N 1
ATOM 934 C CA . GLN A 1 116 ? 13.567 11.859 -7.958 1.00 44.47 116 GLN A CA 1
ATOM 935 C C . GLN A 1 116 ? 14.864 11.869 -8.780 1.00 44.47 116 GLN A C 1
ATOM 937 O O . GLN A 1 116 ? 15.734 11.027 -8.556 1.00 44.47 116 GLN A O 1
ATOM 942 N N . VAL A 1 117 ? 14.999 12.794 -9.737 1.00 43.25 117 VAL A N 1
ATOM 943 C CA . VAL A 1 117 ? 16.216 12.916 -10.555 1.00 43.25 117 VAL A CA 1
ATOM 944 C C . VAL A 1 117 ? 17.315 13.666 -9.796 1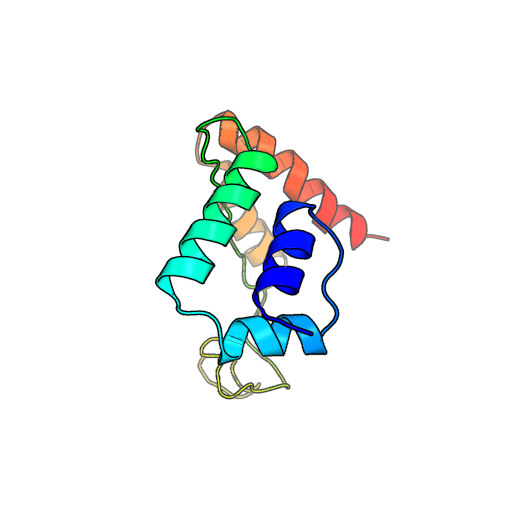.00 43.25 117 VAL A C 1
ATOM 946 O O . VAL A 1 117 ? 18.459 13.217 -9.810 1.00 43.25 117 VAL A O 1
ATOM 949 N N . LEU A 1 118 ? 16.979 14.748 -9.080 1.00 38.34 118 LEU A N 1
ATOM 950 C CA . LEU A 1 118 ? 17.964 15.565 -8.356 1.00 38.34 118 LEU A CA 1
ATOM 951 C C . LEU A 1 118 ? 18.604 14.829 -7.166 1.00 38.34 118 LEU A C 1
ATOM 953 O O . LEU A 1 118 ? 19.799 14.995 -6.922 1.00 38.34 118 LEU A O 1
ATOM 957 N N . GLU A 1 119 ? 17.856 13.967 -6.471 1.00 42.88 119 GLU A N 1
ATOM 958 C CA . GLU A 1 119 ? 18.367 13.196 -5.324 1.00 42.88 119 GLU A CA 1
ATOM 959 C C . GLU A 1 119 ? 19.361 12.080 -5.711 1.00 42.88 119 GLU A C 1
ATOM 961 O O . GLU A 1 119 ? 20.044 11.548 -4.841 1.00 42.88 119 GLU A O 1
ATOM 966 N N . ARG A 1 120 ? 19.489 11.727 -7.002 1.00 45.81 120 ARG A N 1
ATOM 967 C CA . ARG A 1 120 ? 20.442 10.702 -7.489 1.00 45.81 120 ARG A CA 1
ATOM 968 C C . ARG A 1 120 ? 21.651 11.267 -8.235 1.00 45.81 120 ARG A C 1
ATOM 970 O O . ARG A 1 120 ? 22.540 10.503 -8.599 1.00 45.81 120 ARG A O 1
ATOM 977 N N . SER A 1 121 ? 21.683 12.577 -8.467 1.00 38.25 121 SER A N 1
ATOM 978 C CA . SER A 1 121 ? 22.813 13.303 -9.067 1.00 38.25 121 SER A CA 1
ATOM 979 C C . SER A 1 121 ? 23.746 13.954 -8.031 1.00 38.25 121 SER A C 1
ATOM 981 O O . SER A 1 121 ? 24.536 14.822 -8.396 1.00 38.25 121 SER A O 1
ATOM 983 N N . SER A 1 122 ? 23.646 13.548 -6.758 1.00 36.66 122 SER A N 1
ATOM 984 C CA . SER A 1 122 ? 24.511 13.982 -5.647 1.00 36.66 122 SER A CA 1
ATOM 985 C C . SER A 1 122 ? 25.363 12.825 -5.136 1.00 36.66 122 SER A C 1
ATOM 987 O O . SER A 1 122 ? 24.781 11.733 -4.944 1.00 36.66 122 SER A O 1
#

pLDDT: mean 83.06, std 18.02, range [36.66, 97.38]